Protein AF-W1Y2X8-F1 (afdb_monomer_lite)

Sequence (72 aa):
ASVLLAVANQAHAGATLDAVQKKGFVQCGISDGLPGFSYADADGKFSGIDVDVCRGVAAAVFGDDTKVKYTP

Organism: NCBI:txid408170

Structure (mmCIF, N/CA/C/O backbone):
data_AF-W1Y2X8-F1
#
_entry.id   AF-W1Y2X8-F1
#
loop_
_atom_site.group_PDB
_atom_site.id
_atom_site.type_symbol
_atom_site.label_atom_id
_atom_site.label_alt_id
_atom_site.label_comp_id
_atom_site.label_asym_id
_atom_site.label_entity_id
_atom_site.label_seq_id
_atom_site.pdbx_PDB_ins_code
_atom_site.Cartn_x
_atom_site.Cartn_y
_atom_site.Cartn_z
_atom_site.occupancy
_atom_site.B_iso_or_equiv
_atom_site.auth_seq_id
_atom_site.auth_comp_id
_atom_site.auth_asym_id
_atom_site.auth_atom_id
_atom_site.pdbx_PDB_model_num
ATOM 1 N N . ALA A 1 1 ? 8.611 -2.110 48.738 1.00 48.94 1 ALA A N 1
ATOM 2 C CA . ALA A 1 1 ? 8.941 -2.319 47.317 1.00 48.94 1 ALA A CA 1
ATOM 3 C C . ALA A 1 1 ? 7.918 -1.555 46.490 1.00 48.94 1 ALA A C 1
ATOM 5 O O . ALA A 1 1 ? 6.765 -1.959 46.443 1.00 48.94 1 ALA A O 1
ATOM 6 N N . SER A 1 2 ? 8.297 -0.391 45.966 1.00 56.78 2 SER A N 1
ATOM 7 C CA . SER A 1 2 ? 7.394 0.481 45.211 1.00 56.78 2 SER A CA 1
ATOM 8 C C . SER A 1 2 ? 7.384 0.032 43.754 1.00 56.78 2 SER A C 1
ATOM 10 O O . SER A 1 2 ? 8.399 0.138 43.070 1.00 56.78 2 SER A O 1
ATOM 12 N N . VAL A 1 3 ? 6.262 -0.521 43.297 1.00 61.31 3 VAL A N 1
ATOM 13 C CA . VAL A 1 3 ? 6.059 -0.896 41.895 1.00 61.31 3 VAL A CA 1
ATOM 14 C C . VAL A 1 3 ? 5.808 0.392 41.111 1.00 61.31 3 VAL A C 1
ATOM 16 O O . VAL A 1 3 ? 4.750 1.003 41.240 1.00 61.31 3 VAL A O 1
ATOM 19 N N . LEU A 1 4 ? 6.793 0.833 40.327 1.00 61.62 4 LEU A N 1
ATOM 20 C CA . LEU A 1 4 ? 6.584 1.862 39.312 1.00 61.62 4 LEU A CA 1
ATOM 21 C C . LEU A 1 4 ? 5.749 1.250 38.180 1.00 61.62 4 LEU A C 1
ATOM 23 O O . LEU A 1 4 ? 6.273 0.512 37.348 1.00 61.62 4 LEU A O 1
ATOM 27 N N . LEU A 1 5 ? 4.449 1.552 38.148 1.00 61.19 5 LEU A N 1
ATOM 28 C CA . LEU A 1 5 ? 3.637 1.367 36.948 1.00 61.19 5 LEU A CA 1
ATOM 29 C C . LEU A 1 5 ? 4.128 2.377 35.906 1.00 61.19 5 LEU A C 1
ATOM 31 O O . LEU A 1 5 ? 3.796 3.560 35.964 1.00 61.19 5 LEU A O 1
ATOM 35 N N . ALA A 1 6 ? 4.942 1.907 34.964 1.00 64.75 6 ALA A N 1
ATOM 36 C CA . ALA A 1 6 ? 5.231 2.649 33.750 1.00 64.75 6 ALA A CA 1
ATOM 37 C C . ALA A 1 6 ? 3.913 2.838 32.987 1.00 64.75 6 ALA A C 1
ATOM 39 O O . ALA A 1 6 ? 3.359 1.889 32.430 1.00 64.75 6 ALA A O 1
ATOM 40 N N . VAL A 1 7 ? 3.390 4.063 32.990 1.00 64.06 7 VAL A N 1
ATOM 41 C CA . VAL A 1 7 ? 2.304 4.481 32.104 1.00 64.06 7 VAL A CA 1
ATOM 42 C C . VAL A 1 7 ? 2.832 4.461 30.670 1.00 64.06 7 VAL A C 1
ATOM 44 O O . VAL A 1 7 ? 3.391 5.433 30.170 1.00 64.06 7 VAL A O 1
ATOM 47 N N . ALA A 1 8 ? 2.720 3.311 30.008 1.00 67.00 8 ALA A N 1
ATOM 48 C CA . ALA A 1 8 ? 2.930 3.227 28.574 1.00 67.00 8 ALA A CA 1
ATOM 49 C C . ALA A 1 8 ? 1.816 4.048 27.914 1.00 67.00 8 ALA A C 1
ATOM 51 O O . ALA A 1 8 ? 0.664 3.615 27.865 1.00 67.00 8 ALA A O 1
ATOM 52 N N . ASN A 1 9 ? 2.144 5.265 27.471 1.00 61.47 9 ASN A N 1
ATOM 53 C CA . ASN A 1 9 ? 1.248 6.061 26.641 1.00 61.47 9 ASN A CA 1
ATOM 54 C C . ASN A 1 9 ? 0.809 5.188 25.463 1.00 61.47 9 ASN A C 1
ATOM 56 O O . ASN A 1 9 ? 1.640 4.758 24.663 1.00 61.47 9 ASN A O 1
ATOM 60 N N . GLN A 1 10 ? -0.491 4.901 25.384 1.00 63.94 10 GLN A N 1
ATOM 61 C CA . GLN A 1 10 ? -1.093 4.258 24.224 1.00 63.94 10 GLN A CA 1
ATOM 62 C C . GLN A 1 10 ? -0.738 5.121 23.011 1.00 63.94 10 GLN A C 1
ATOM 64 O O . GLN A 1 10 ? -1.136 6.286 22.946 1.00 63.94 10 GLN A O 1
ATOM 69 N N . ALA A 1 11 ? 0.058 4.587 22.085 1.00 63.69 11 ALA A N 1
ATOM 70 C CA . ALA A 1 11 ? 0.379 5.278 20.847 1.00 63.69 11 ALA A CA 1
ATOM 71 C C . ALA A 1 11 ? -0.932 5.519 20.086 1.00 63.69 11 ALA A C 1
ATOM 73 O O . ALA A 1 11 ? -1.507 4.604 19.499 1.00 63.69 11 ALA A O 1
ATOM 74 N N . HIS A 1 12 ? -1.446 6.747 20.145 1.00 61.22 12 HIS A N 1
ATOM 75 C CA . HIS A 1 12 ? -2.708 7.100 19.514 1.00 61.22 12 HIS A CA 1
ATOM 76 C C . HIS A 1 12 ? -2.465 7.399 18.035 1.00 61.22 12 HIS A C 1
ATOM 78 O O . HIS A 1 12 ? -2.381 8.551 17.619 1.00 61.22 12 HIS A O 1
ATOM 84 N N . ALA A 1 13 ? -2.376 6.346 17.223 1.00 63.19 13 ALA A N 1
ATOM 85 C CA . ALA A 1 13 ? -2.403 6.475 15.766 1.00 63.19 13 ALA A CA 1
ATOM 86 C C . ALA A 1 13 ? -3.794 6.888 15.227 1.00 63.19 13 ALA A C 1
ATOM 88 O O . ALA A 1 13 ? -3.946 7.006 14.014 1.00 63.19 13 ALA A O 1
ATOM 89 N N . GLY A 1 14 ? -4.780 7.104 16.117 1.00 77.38 14 GLY A N 1
ATOM 90 C CA . GLY A 1 14 ? -6.227 7.184 15.876 1.00 77.38 14 GLY A CA 1
ATOM 91 C C . GLY A 1 14 ? -6.619 7.753 14.521 1.00 77.38 14 GLY A C 1
ATOM 92 O O . GLY A 1 14 ? -6.952 6.994 13.625 1.00 77.38 14 GLY A O 1
ATOM 93 N N . ALA A 1 15 ? -6.504 9.065 14.318 1.00 88.19 15 ALA A N 1
ATOM 94 C CA . ALA A 1 15 ? -6.995 9.689 13.086 1.00 88.19 15 ALA A CA 1
ATOM 95 C C . ALA A 1 15 ? -6.345 9.141 11.796 1.00 88.19 15 ALA A C 1
ATOM 97 O O . ALA A 1 15 ? -7.031 8.969 10.787 1.00 88.19 15 ALA A O 1
ATOM 98 N N . THR A 1 16 ? -5.042 8.849 11.816 1.00 91.19 16 THR A N 1
ATOM 99 C CA . THR A 1 16 ? -4.318 8.349 10.637 1.00 91.19 16 THR A CA 1
ATOM 100 C C . THR A 1 16 ? -4.635 6.885 10.371 1.00 91.19 16 THR A C 1
ATOM 102 O O . THR A 1 16 ? -4.938 6.522 9.236 1.00 91.19 16 THR A O 1
ATOM 105 N N . LEU A 1 17 ? -4.594 6.041 11.404 1.00 92.38 17 LEU A N 1
ATOM 106 C CA . LEU A 1 17 ? -4.915 4.623 11.278 1.00 92.38 17 LEU A CA 1
ATOM 107 C C . LEU A 1 17 ? -6.383 4.433 10.887 1.00 92.38 17 LEU A C 1
ATOM 109 O O . LEU A 1 17 ? -6.656 3.668 9.969 1.00 92.38 17 LEU A O 1
ATOM 113 N N . ASP A 1 18 ? -7.301 5.196 11.483 1.00 93.31 18 ASP A N 1
ATOM 114 C CA . ASP A 1 18 ? -8.716 5.202 11.112 1.00 93.31 18 ASP A CA 1
ATOM 115 C C . ASP A 1 18 ? -8.896 5.590 9.643 1.00 93.31 18 ASP A C 1
ATOM 117 O O . ASP A 1 18 ? -9.699 4.988 8.930 1.00 93.31 18 ASP A O 1
ATOM 121 N N . ALA A 1 19 ? -8.157 6.596 9.163 1.00 94.38 19 ALA A N 1
ATOM 122 C CA . ALA A 1 19 ? -8.195 6.998 7.763 1.00 94.38 19 ALA A CA 1
ATOM 123 C C . ALA A 1 19 ? -7.669 5.889 6.839 1.00 94.38 19 ALA A C 1
ATOM 125 O O . ALA A 1 19 ? -8.293 5.614 5.816 1.00 94.38 19 ALA A O 1
ATOM 126 N N . VAL A 1 20 ? -6.573 5.214 7.203 1.00 95.19 20 VAL A N 1
ATOM 127 C CA . VAL A 1 20 ? -6.028 4.070 6.450 1.00 95.19 20 VAL A CA 1
ATOM 128 C C . VAL A 1 20 ? -7.026 2.912 6.429 1.00 95.19 20 VAL A C 1
ATOM 130 O O . VAL A 1 20 ? -7.325 2.382 5.360 1.00 95.19 20 VAL A O 1
ATOM 133 N N . GLN A 1 21 ? -7.605 2.564 7.579 1.00 94.88 21 GLN A N 1
ATOM 134 C CA . GLN A 1 21 ? -8.604 1.504 7.695 1.00 94.88 21 GLN A CA 1
ATOM 135 C C . GLN A 1 21 ? -9.852 1.809 6.861 1.00 94.88 21 GLN A C 1
ATOM 137 O O . GLN A 1 21 ? -10.297 0.953 6.099 1.00 94.88 21 GLN A O 1
ATOM 142 N N . LYS A 1 22 ? -10.363 3.049 6.916 1.00 96.25 22 LYS A N 1
ATOM 143 C CA . LYS A 1 22 ? -11.480 3.516 6.074 1.00 96.25 22 LYS A CA 1
ATOM 144 C C . LYS A 1 22 ? -11.135 3.505 4.583 1.00 96.25 22 LYS A C 1
ATOM 146 O O . LYS A 1 22 ? -12.003 3.211 3.767 1.00 96.25 22 LYS A O 1
ATOM 151 N N . LYS A 1 23 ? -9.885 3.815 4.219 1.00 96.50 23 LYS A N 1
ATOM 152 C CA . LYS A 1 23 ? -9.387 3.744 2.835 1.00 96.50 23 LYS A CA 1
ATOM 153 C C . LYS A 1 23 ? -9.319 2.298 2.326 1.00 96.50 23 LYS A C 1
ATOM 155 O O . LYS A 1 23 ? -9.447 2.068 1.126 1.00 96.50 23 LYS A O 1
ATOM 160 N N . GLY A 1 24 ? -9.119 1.337 3.230 1.00 97.56 24 GLY A N 1
ATOM 161 C CA . GLY A 1 24 ? -9.114 -0.099 2.947 1.00 97.56 24 GLY A CA 1
ATOM 162 C C . GLY A 1 24 ? -7.813 -0.634 2.344 1.00 97.56 24 GLY A C 1
ATOM 163 O O . GLY A 1 24 ? -7.799 -1.763 1.860 1.00 97.56 24 GLY A O 1
ATOM 164 N N . PHE A 1 25 ? -6.743 0.165 2.327 1.00 97.81 25 PHE A N 1
ATOM 165 C CA . PHE A 1 25 ? -5.402 -0.247 1.907 1.00 97.81 25 PHE A CA 1
ATOM 166 C C . PHE A 1 25 ? -4.335 0.726 2.428 1.00 97.81 25 PHE A C 1
ATOM 168 O O . PHE A 1 25 ? -4.607 1.909 2.651 1.00 97.81 25 PHE A O 1
ATOM 175 N N . VAL A 1 26 ? -3.098 0.248 2.553 1.00 97.19 26 VAL A N 1
ATOM 176 C CA . VAL A 1 26 ? -1.916 1.071 2.835 1.00 97.19 26 VAL A CA 1
ATOM 177 C C . VAL A 1 26 ? -1.441 1.737 1.544 1.00 97.19 26 VAL A C 1
ATOM 179 O O . VAL A 1 26 ? -1.158 1.060 0.557 1.00 97.19 26 VAL A O 1
ATOM 182 N N . GLN A 1 27 ? -1.338 3.068 1.536 1.00 97.06 27 GLN A N 1
ATOM 183 C CA . GLN A 1 27 ? -0.620 3.787 0.481 1.00 97.06 27 GLN A CA 1
ATOM 184 C C . GLN A 1 27 ? 0.868 3.787 0.823 1.00 97.06 27 GLN A C 1
ATOM 186 O O . GLN A 1 27 ? 1.268 4.425 1.792 1.00 97.06 27 GLN A O 1
ATOM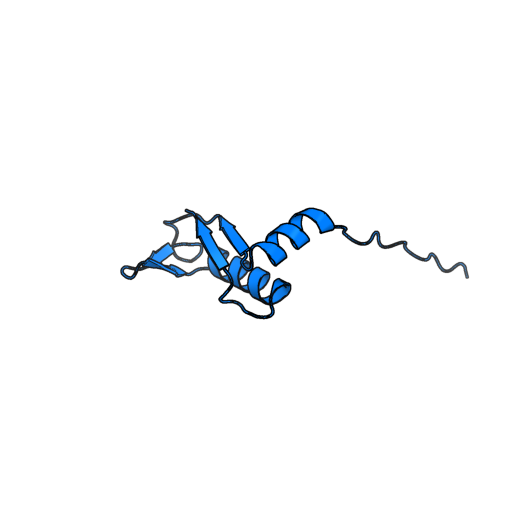 191 N N . CYS A 1 28 ? 1.664 3.079 0.037 1.00 95.94 28 CYS A N 1
ATOM 192 C CA . CYS A 1 28 ? 3.098 2.946 0.228 1.00 95.94 28 CYS A CA 1
ATOM 193 C C . CYS A 1 28 ? 3.840 3.828 -0.781 1.00 95.94 28 CYS A C 1
ATOM 195 O O . CYS A 1 28 ? 3.651 3.675 -1.989 1.00 95.94 28 CYS A O 1
ATOM 197 N N . GLY A 1 29 ? 4.651 4.761 -0.280 1.00 93.81 29 GLY A N 1
ATOM 198 C CA . GLY A 1 29 ? 5.624 5.484 -1.097 1.00 93.81 29 GLY A CA 1
ATOM 199 C C . GLY A 1 29 ? 6.890 4.645 -1.221 1.00 93.81 29 GLY A C 1
ATOM 200 O O . GLY A 1 29 ? 7.453 4.262 -0.198 1.00 93.81 29 GLY A O 1
ATOM 201 N N . ILE A 1 30 ? 7.307 4.348 -2.446 1.00 92.12 30 ILE A N 1
ATOM 202 C CA . ILE A 1 30 ? 8.527 3.586 -2.742 1.00 92.12 30 ILE A CA 1
ATOM 203 C C . ILE A 1 30 ? 9.369 4.356 -3.749 1.00 92.12 30 ILE A C 1
ATOM 205 O O . ILE A 1 30 ? 8.862 5.254 -4.401 1.00 92.12 30 ILE A O 1
ATOM 209 N N . SER A 1 31 ? 10.642 4.002 -3.890 1.00 86.31 31 SER A N 1
ATOM 210 C CA . SER A 1 31 ? 11.423 4.442 -5.048 1.00 86.31 31 SER A CA 1
ATOM 211 C C . SER A 1 31 ? 11.345 3.364 -6.127 1.00 86.31 31 SER A C 1
ATOM 213 O O . SER A 1 31 ? 11.281 2.185 -5.813 1.00 86.31 31 SER A O 1
ATOM 215 N N . ASP A 1 32 ? 11.349 3.724 -7.405 1.00 83.19 32 ASP A N 1
ATOM 216 C CA . ASP A 1 32 ? 11.502 2.733 -8.475 1.00 83.19 32 ASP A CA 1
ATOM 217 C C . ASP A 1 32 ? 12.893 2.872 -9.092 1.00 83.19 32 ASP A C 1
ATOM 219 O O . ASP A 1 32 ? 13.207 3.894 -9.703 1.00 83.19 32 ASP A O 1
ATOM 223 N N . GLY A 1 33 ? 13.752 1.869 -8.889 1.00 83.50 33 GLY A N 1
ATOM 224 C CA . GLY A 1 33 ? 15.042 1.819 -9.583 1.00 83.50 33 GLY A CA 1
ATOM 225 C C . GLY A 1 33 ? 16.205 1.186 -8.829 1.00 83.50 33 GLY A C 1
ATOM 226 O O . GLY A 1 33 ? 17.312 1.168 -9.369 1.00 83.50 33 GLY A O 1
ATOM 227 N N . LEU A 1 34 ? 15.997 0.657 -7.617 1.00 87.81 34 LEU A N 1
ATOM 228 C CA . LEU A 1 34 ? 17.057 -0.014 -6.859 1.00 87.81 34 LEU A CA 1
ATOM 229 C C . LEU A 1 34 ? 16.696 -1.484 -6.591 1.00 87.81 34 LEU A C 1
ATOM 231 O O . LEU A 1 34 ? 15.972 -1.776 -5.633 1.00 87.81 34 LEU A O 1
ATOM 235 N N . PRO A 1 35 ? 17.216 -2.430 -7.399 1.00 88.50 35 PRO A N 1
ATOM 236 C CA . PRO A 1 35 ? 17.024 -3.858 -7.168 1.00 88.50 35 PRO A CA 1
ATOM 237 C C . PRO A 1 35 ? 17.425 -4.268 -5.746 1.00 88.50 35 PRO A C 1
ATOM 239 O O . PRO A 1 35 ? 18.500 -3.917 -5.261 1.00 88.50 35 PRO A O 1
ATOM 242 N N . GLY A 1 36 ? 16.545 -5.014 -5.077 1.00 88.25 36 GLY A N 1
ATOM 243 C CA . GLY A 1 36 ? 16.685 -5.399 -3.668 1.00 88.25 36 GLY A CA 1
ATOM 244 C C . GLY A 1 36 ? 15.962 -4.473 -2.681 1.00 88.25 36 GLY A C 1
ATOM 245 O O . GLY A 1 36 ? 15.667 -4.912 -1.572 1.00 88.25 36 GLY A O 1
ATOM 246 N N . PHE A 1 37 ? 15.604 -3.248 -3.084 1.00 91.31 37 PHE A N 1
ATOM 247 C CA . PHE A 1 37 ? 14.823 -2.309 -2.271 1.00 91.31 37 PHE A CA 1
ATOM 248 C C . PHE A 1 37 ? 13.397 -2.150 -2.785 1.00 91.31 37 PHE A C 1
ATOM 250 O O . PHE A 1 37 ? 12.462 -2.730 -2.239 1.00 91.31 37 PHE A O 1
ATOM 257 N N . SER A 1 38 ? 13.234 -1.403 -3.864 1.00 89.69 38 SER A N 1
ATOM 258 C CA . SER A 1 38 ? 11.973 -1.262 -4.567 1.00 89.69 38 SER A CA 1
ATOM 259 C C . SER A 1 38 ? 12.269 -1.098 -6.059 1.00 89.69 38 SER A C 1
ATOM 261 O O . SER A 1 38 ? 13.052 -0.250 -6.497 1.00 89.69 38 SER A O 1
ATOM 263 N N . TYR A 1 39 ? 11.728 -2.030 -6.841 1.00 91.69 39 TYR A N 1
ATOM 264 C CA . TYR A 1 39 ? 11.939 -2.121 -8.282 1.00 91.69 39 TYR A CA 1
ATOM 265 C C . TYR A 1 39 ? 10.715 -2.754 -8.937 1.00 91.69 39 TYR A C 1
ATOM 267 O O . TYR A 1 39 ? 10.255 -3.806 -8.476 1.00 91.69 39 TYR A O 1
ATOM 275 N N . ALA A 1 40 ? 10.201 -2.119 -9.989 1.00 91.38 40 ALA A N 1
ATOM 276 C CA . ALA A 1 40 ? 9.199 -2.716 -10.861 1.00 91.38 40 ALA A CA 1
ATOM 277 C C . ALA A 1 40 ? 9.858 -3.661 -11.874 1.00 91.38 40 ALA A C 1
ATOM 279 O O . ALA A 1 40 ? 10.749 -3.260 -12.622 1.00 91.38 40 ALA A O 1
ATOM 280 N N . ASP A 1 41 ? 9.396 -4.910 -11.935 1.00 87.50 41 ASP A N 1
ATOM 281 C CA . ASP A 1 41 ? 9.745 -5.809 -13.035 1.00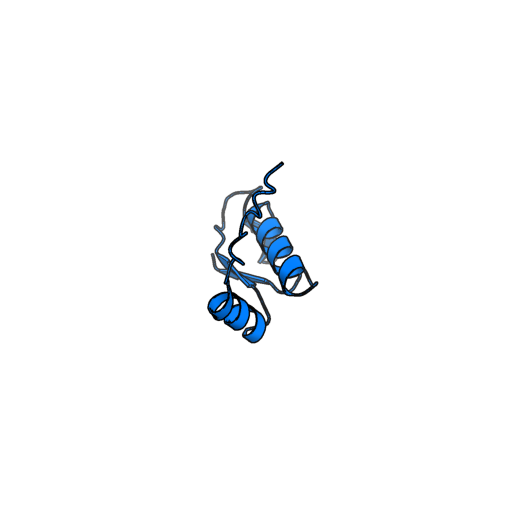 87.50 41 ASP A CA 1
ATOM 282 C C . ASP A 1 41 ? 9.059 -5.403 -14.358 1.00 87.50 41 ASP A C 1
ATOM 284 O O . ASP A 1 41 ? 8.302 -4.431 -14.435 1.00 87.50 41 ASP A O 1
ATOM 288 N N . ALA A 1 42 ? 9.323 -6.157 -15.430 1.00 88.25 42 ALA A N 1
ATOM 289 C CA . ALA A 1 42 ? 8.749 -5.896 -16.752 1.00 88.25 42 ALA A CA 1
ATOM 290 C C . ALA A 1 42 ? 7.211 -6.013 -16.797 1.00 88.25 42 ALA A C 1
A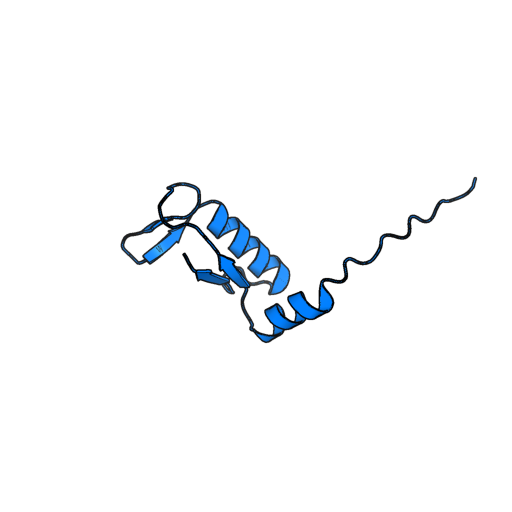TOM 292 O O . ALA A 1 42 ? 6.584 -5.435 -17.685 1.00 88.25 42 ALA A O 1
ATOM 293 N N . ASP A 1 43 ? 6.611 -6.722 -15.838 1.00 88.25 43 ASP A N 1
ATOM 294 C CA . ASP A 1 43 ? 5.163 -6.875 -15.694 1.00 88.25 43 ASP A CA 1
ATOM 295 C C . ASP A 1 43 ? 4.559 -5.777 -14.792 1.00 88.25 43 ASP A C 1
ATOM 297 O O . ASP A 1 43 ? 3.355 -5.778 -14.518 1.00 88.25 43 ASP A O 1
ATOM 301 N N . GLY A 1 44 ? 5.382 -4.833 -14.317 1.00 86.69 44 GLY A N 1
ATOM 302 C CA . GLY A 1 44 ? 4.988 -3.757 -13.411 1.00 86.69 44 GLY A CA 1
ATOM 303 C C . GLY A 1 44 ? 4.786 -4.214 -11.966 1.00 86.69 44 GLY A C 1
ATOM 304 O O . GLY A 1 44 ? 4.137 -3.510 -11.187 1.00 86.69 44 GLY A O 1
ATOM 305 N N . LYS A 1 45 ? 5.295 -5.393 -11.585 1.00 89.31 45 LYS A N 1
ATOM 306 C CA . LYS A 1 45 ? 5.217 -5.880 -10.205 1.00 89.31 45 LYS A CA 1
ATOM 307 C C . LYS A 1 45 ? 6.405 -5.371 -9.409 1.00 89.31 45 LYS A C 1
ATOM 309 O O . LYS A 1 45 ? 7.561 -5.584 -9.765 1.00 89.31 45 LYS A O 1
ATOM 314 N N . PHE A 1 46 ? 6.101 -4.730 -8.288 1.00 92.56 46 PHE A N 1
ATOM 315 C CA . PHE A 1 46 ? 7.117 -4.243 -7.371 1.00 92.56 46 PHE A CA 1
ATOM 316 C C . PHE A 1 46 ? 7.648 -5.372 -6.487 1.00 92.56 46 PHE A C 1
ATOM 318 O O . PHE A 1 46 ? 6.878 -6.184 -5.972 1.00 92.56 46 PHE A O 1
ATOM 325 N N . SER A 1 47 ? 8.965 -5.397 -6.286 1.00 92.88 47 SER A N 1
ATOM 326 C CA . SER A 1 47 ? 9.643 -6.312 -5.360 1.00 92.88 47 SER A CA 1
ATOM 327 C C . SER A 1 47 ? 10.807 -5.637 -4.618 1.00 92.88 47 SER A C 1
ATOM 329 O O . SER A 1 47 ? 11.332 -4.620 -5.077 1.00 92.88 47 SER A O 1
ATOM 331 N N . GLY A 1 48 ? 11.198 -6.213 -3.471 1.00 94.00 48 GLY A N 1
ATOM 332 C CA . GLY A 1 48 ? 12.323 -5.782 -2.628 1.00 94.00 48 GLY A CA 1
ATOM 333 C C . GLY A 1 48 ? 11.917 -5.398 -1.194 1.00 94.00 48 GLY A C 1
ATOM 334 O O . GLY A 1 48 ? 10.748 -5.502 -0.822 1.00 94.00 48 GLY A O 1
ATOM 335 N N . ILE A 1 49 ? 12.886 -4.961 -0.377 1.00 95.31 49 ILE A N 1
ATOM 336 C CA . ILE A 1 49 ? 12.670 -4.730 1.062 1.00 95.31 49 ILE A CA 1
ATOM 337 C C . ILE A 1 49 ? 11.601 -3.672 1.372 1.00 95.31 49 ILE A C 1
ATOM 339 O O . ILE A 1 49 ? 10.820 -3.867 2.299 1.00 95.31 49 ILE A O 1
ATOM 343 N N . ASP A 1 50 ? 11.501 -2.589 0.596 1.00 94.69 50 ASP A N 1
ATOM 344 C CA . ASP A 1 50 ? 10.514 -1.530 0.856 1.00 94.69 50 ASP A CA 1
ATOM 345 C C . ASP A 1 50 ? 9.096 -2.044 0.574 1.00 94.69 50 ASP A C 1
ATOM 347 O O . ASP A 1 50 ? 8.139 -1.759 1.300 1.00 94.69 50 ASP A O 1
ATOM 351 N N . VAL A 1 51 ? 8.976 -2.871 -0.469 1.00 95.81 51 VAL A N 1
ATOM 352 C CA . VAL A 1 51 ? 7.735 -3.539 -0.864 1.00 95.81 51 VAL A CA 1
ATOM 353 C C . VAL A 1 51 ? 7.299 -4.509 0.227 1.00 95.81 51 VAL A C 1
ATOM 355 O O . VAL A 1 51 ? 6.135 -4.477 0.634 1.00 95.81 51 VAL A O 1
ATOM 358 N N . ASP A 1 52 ? 8.226 -5.320 0.737 1.00 96.69 52 ASP A N 1
ATOM 359 C CA . ASP A 1 52 ? 7.967 -6.293 1.800 1.00 96.69 52 ASP A CA 1
ATOM 360 C C . ASP A 1 52 ? 7.598 -5.618 3.123 1.00 96.69 52 ASP A C 1
ATOM 362 O O . ASP A 1 52 ? 6.669 -6.060 3.801 1.00 96.69 52 ASP A O 1
ATOM 366 N N . VAL A 1 53 ? 8.245 -4.501 3.467 1.00 96.94 53 VAL A N 1
ATOM 367 C CA . VAL A 1 53 ? 7.865 -3.687 4.630 1.00 96.94 53 VAL A CA 1
ATOM 368 C C . VAL A 1 53 ? 6.429 -3.189 4.480 1.00 96.94 53 VAL A C 1
ATOM 370 O O . VAL A 1 53 ? 5.624 -3.342 5.400 1.00 96.94 53 VAL A O 1
ATOM 373 N N . CYS A 1 54 ? 6.058 -2.654 3.317 1.00 97.31 54 CYS A N 1
ATOM 374 C CA . CYS A 1 54 ? 4.699 -2.172 3.089 1.00 97.31 54 CYS A CA 1
ATOM 375 C C . CYS A 1 54 ? 3.644 -3.284 3.100 1.00 97.31 54 CYS A C 1
ATOM 377 O O . CYS A 1 54 ? 2.551 -3.082 3.637 1.00 97.31 54 CYS A O 1
ATOM 379 N N . ARG A 1 55 ? 3.974 -4.470 2.581 1.00 97.69 55 ARG A N 1
ATOM 380 C CA . ARG A 1 55 ? 3.132 -5.670 2.703 1.00 97.69 55 ARG A CA 1
ATOM 381 C C . ARG A 1 55 ? 2.992 -6.114 4.158 1.00 97.69 55 ARG A C 1
ATOM 383 O O . ARG A 1 55 ? 1.886 -6.418 4.594 1.00 97.69 55 ARG A O 1
ATOM 390 N N . GLY A 1 56 ? 4.073 -6.065 4.936 1.00 98.00 56 GLY A N 1
ATOM 391 C CA . GLY A 1 56 ? 4.061 -6.347 6.372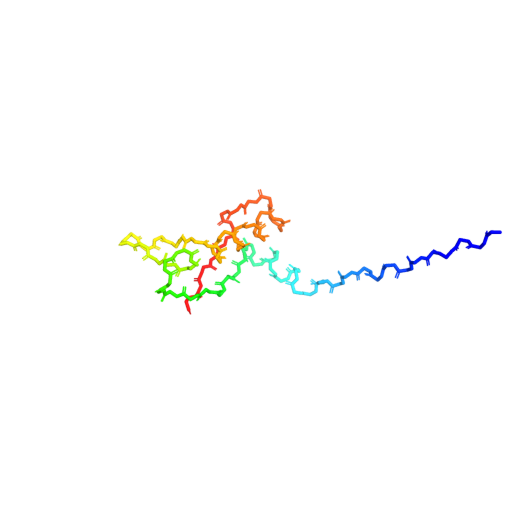 1.00 98.00 56 GLY A CA 1
ATOM 392 C C . GLY A 1 56 ? 3.162 -5.389 7.157 1.00 98.00 56 GLY A C 1
ATOM 393 O O . GLY A 1 56 ? 2.380 -5.827 8.000 1.00 98.00 56 GLY A O 1
ATOM 394 N N . VAL A 1 57 ? 3.195 -4.091 6.839 1.00 97.00 57 VAL A N 1
ATOM 395 C CA . VAL A 1 57 ? 2.281 -3.101 7.433 1.00 97.00 57 VAL A CA 1
ATOM 396 C C . VAL A 1 57 ? 0.832 -3.377 7.025 1.00 97.00 57 VAL A C 1
ATOM 398 O O . VAL A 1 57 ? -0.055 -3.342 7.877 1.00 97.00 57 VAL A O 1
ATOM 401 N N . ALA A 1 58 ? 0.571 -3.696 5.754 1.00 98.19 58 ALA A N 1
ATOM 402 C CA . ALA A 1 58 ? -0.771 -4.056 5.294 1.00 98.19 58 ALA A CA 1
ATOM 403 C C . ALA A 1 58 ? -1.307 -5.305 6.011 1.00 98.19 58 ALA A C 1
ATOM 405 O O . ALA A 1 58 ? -2.431 -5.285 6.514 1.00 98.19 58 ALA A O 1
ATOM 406 N N . ALA A 1 59 ? -0.479 -6.339 6.167 1.00 98.25 59 ALA A N 1
ATOM 407 C CA . ALA A 1 59 ? -0.815 -7.528 6.940 1.00 98.25 59 ALA A CA 1
ATOM 408 C C . ALA A 1 59 ? -1.112 -7.195 8.411 1.00 98.25 59 ALA A C 1
ATOM 410 O O . ALA A 1 59 ? -2.086 -7.692 8.967 1.00 98.25 59 ALA A O 1
ATOM 411 N N . ALA A 1 60 ? -0.327 -6.313 9.035 1.00 96.25 60 ALA A N 1
ATOM 412 C CA . ALA A 1 60 ? -0.542 -5.907 10.423 1.00 96.25 60 ALA A CA 1
ATOM 413 C C . ALA A 1 60 ? -1.843 -5.109 10.626 1.00 96.25 60 ALA A C 1
ATOM 415 O O . ALA A 1 60 ? -2.490 -5.243 11.662 1.00 96.25 60 ALA A O 1
ATOM 416 N N . VAL A 1 61 ? -2.234 -4.282 9.651 1.00 95.56 61 VAL A N 1
ATOM 417 C CA . VAL A 1 61 ? -3.433 -3.431 9.745 1.00 95.56 61 VAL A CA 1
ATOM 418 C C . VAL A 1 61 ? -4.705 -4.169 9.318 1.00 95.56 61 VAL A C 1
ATOM 420 O O . VAL A 1 61 ? -5.761 -3.952 9.913 1.00 95.56 61 VAL A O 1
ATOM 423 N N . PHE A 1 62 ? -4.622 -5.017 8.290 1.00 96.69 62 PHE A N 1
ATOM 424 C CA . PHE A 1 62 ? -5.782 -5.616 7.622 1.00 96.69 62 PHE A CA 1
ATOM 425 C C . PHE A 1 62 ? -5.856 -7.144 7.720 1.00 96.69 62 PHE A C 1
ATOM 427 O O . PHE A 1 62 ? -6.865 -7.718 7.318 1.00 96.69 62 PHE A O 1
ATOM 434 N N . GLY A 1 63 ? -4.811 -7.814 8.212 1.00 97.38 63 GLY A N 1
ATOM 435 C CA . GLY A 1 63 ? -4.691 -9.274 8.138 1.00 97.38 63 GLY A CA 1
ATOM 436 C C . GLY A 1 63 ? -4.442 -9.799 6.718 1.00 97.38 63 GLY A C 1
ATOM 437 O O . GLY A 1 63 ? -4.560 -10.998 6.485 1.00 97.38 63 GLY A O 1
ATOM 438 N N . ASP A 1 64 ? -4.127 -8.912 5.772 1.00 97.38 64 ASP A N 1
ATOM 439 C CA . ASP A 1 64 ? -3.997 -9.213 4.348 1.00 97.38 64 ASP A CA 1
ATOM 440 C C . ASP A 1 64 ? -2.864 -8.370 3.747 1.00 97.38 64 ASP A C 1
ATOM 442 O O . ASP A 1 64 ? -2.945 -7.140 3.671 1.00 97.38 64 ASP A O 1
ATOM 446 N N . ASP A 1 65 ? -1.792 -9.045 3.333 1.00 97.25 65 ASP A N 1
ATOM 447 C CA . ASP A 1 65 ? -0.592 -8.415 2.780 1.00 97.25 65 ASP A CA 1
ATOM 448 C C . ASP A 1 65 ? -0.804 -7.807 1.381 1.00 97.25 65 ASP A C 1
ATOM 450 O O . ASP A 1 65 ? 0.024 -7.024 0.909 1.00 97.25 65 ASP A O 1
ATOM 454 N N . THR A 1 66 ? -1.934 -8.116 0.736 1.00 96.50 66 THR A N 1
ATOM 455 C CA . THR A 1 66 ? -2.291 -7.603 -0.591 1.00 96.50 66 THR A CA 1
ATOM 456 C C . THR A 1 66 ? -2.989 -6.243 -0.524 1.00 96.50 66 THR A C 1
ATOM 458 O O . THR A 1 66 ? -3.177 -5.584 -1.549 1.00 96.50 66 THR A O 1
ATOM 461 N N . LYS A 1 67 ? -3.345 -5.764 0.679 1.00 97.88 67 LYS A N 1
ATOM 462 C CA . LYS A 1 67 ? -4.010 -4.469 0.921 1.00 97.88 67 LYS A CA 1
ATOM 463 C C . LYS A 1 67 ? -3.029 -3.298 0.871 1.00 97.88 67 LYS A C 1
ATOM 465 O O . LYS A 1 67 ? -2.992 -2.458 1.770 1.00 97.88 67 LYS A O 1
ATOM 470 N N . VAL A 1 68 ? -2.255 -3.212 -0.202 1.00 97.00 68 VAL A N 1
ATOM 471 C CA . VAL A 1 68 ? -1.238 -2.184 -0.425 1.00 97.00 68 VAL A CA 1
ATOM 472 C C . VAL A 1 68 ? -1.344 -1.623 -1.841 1.00 97.00 68 VAL A C 1
ATOM 474 O O . VAL A 1 68 ? -1.657 -2.336 -2.792 1.00 97.00 68 VAL A O 1
ATOM 477 N N . LYS A 1 69 ? -1.102 -0.320 -1.987 1.00 95.81 69 LYS A N 1
ATOM 478 C CA . LYS A 1 69 ? -0.905 0.337 -3.284 1.00 95.81 69 LYS A CA 1
ATOM 479 C C . LYS A 1 69 ? 0.380 1.140 -3.254 1.00 95.81 69 LYS A C 1
ATOM 481 O O . LYS A 1 69 ? 0.659 1.801 -2.256 1.00 95.81 69 LYS A O 1
ATOM 486 N N . TYR A 1 70 ? 1.108 1.113 -4.359 1.00 94.38 70 TYR A N 1
ATOM 487 C CA . TYR A 1 70 ? 2.413 1.747 -4.477 1.00 94.38 70 TYR A CA 1
ATOM 488 C C . TYR A 1 70 ? 2.318 3.064 -5.249 1.00 94.38 70 TYR A C 1
ATOM 490 O O . TYR A 1 70 ? 1.558 3.178 -6.213 1.00 94.38 70 TYR A O 1
ATOM 498 N N . THR A 1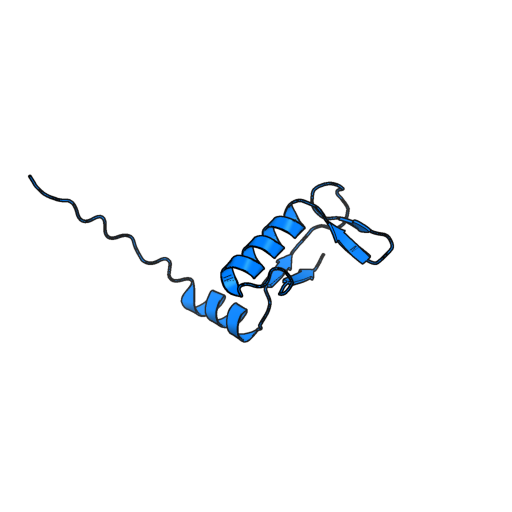 71 ? 3.076 4.060 -4.802 1.00 92.38 71 THR A N 1
ATOM 499 C 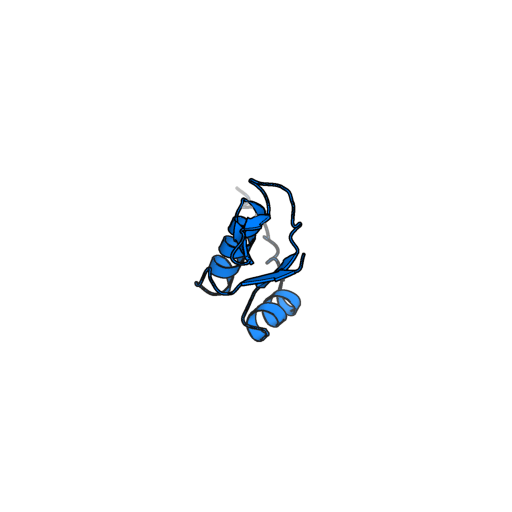CA . THR A 1 71 ? 3.335 5.307 -5.526 1.00 92.38 71 THR A CA 1
ATOM 500 C C . THR A 1 71 ? 4.850 5.494 -5.583 1.00 92.38 71 THR A C 1
ATOM 502 O O . THR A 1 71 ? 5.448 5.581 -4.508 1.00 92.38 71 THR A O 1
ATOM 505 N N . PRO A 1 72 ? 5.449 5.486 -6.787 1.00 84.88 72 PRO A N 1
ATOM 506 C CA . PRO A 1 72 ? 6.849 5.855 -6.992 1.00 84.88 72 PRO A CA 1
ATOM 507 C C . PRO A 1 72 ? 7.141 7.321 -6.647 1.00 84.88 72 PRO A C 1
ATOM 509 O O . PRO A 1 72 ? 6.189 8.139 -6.697 1.00 84.88 72 PRO A O 1
#

Secondary structure (DSSP, 8-state):
-------------HHHHHHHHHHTSEEEE--SSBTTTBEE-TTS-EESHHHHHHHHHHHHHHS-TT-EEEE-

Foldseek 3Di:
DDDPPDPPPDPCCPPVLVVCVVVQAAEAEADDDDPQCWHQDPVRDIDHDSLVVRLVVRCVSPVGSVRYDYDD

Radius of gyration: 16.88 Å; chains: 1; bounding box: 28×19×64 Å

pLDDT: mean 87.45, std 13.01, range [48.94, 98.25]

InterPro domains:
  IPR018313 Solute-binding protein family 3, conserved site [PS01039] (48-61)
  IPR051455 Bacterial solute-binding protein 3 [PTHR30085] (3-72)